Protein AF-Q5S2D7-F1 (afdb_monomer)

Mean predicted aligned error: 7.27 Å

Solvent-accessible surface area (backbone atoms only — not comparable to full-atom values): 8726 Å² total; per-residue (Å²): 135,88,81,67,95,77,70,74,84,65,62,47,71,67,59,50,53,54,48,43,44,61,55,26,50,47,46,49,40,51,55,55,26,56,73,30,66,87,41,60,71,66,19,48,56,46,66,68,38,57,66,69,74,69,52,60,74,92,76,48,54,74,70,54,45,53,55,47,50,55,52,30,72,76,29,58,71,54,33,53,53,52,52,54,50,60,57,57,58,48,54,80,72,38,69,47,54,67,59,32,50,52,53,48,53,52,49,46,51,49,32,60,69,62,78,41,64,49,43,28,54,49,44,61,61,47,58,79,46,42,66,58,51,49,48,49,38,74,50,82,76,74,81,82,76,85,80,87,132

Foldseek 3Di:
DDDDPPPDPQDDLVNLLVVLLVQALVVLLVVVLVVCVVVVVVSVLSVPCSVLLSDDLVPDDPVSNVSSVVVCVVRVSNVLSSVLSVLVSCLQVDLDLVVSVVSLVVSLVCQCVVPRPSSNVSSVVCVVNVVSSSVCSVDPPPPPPDDDD

Radius of gyration: 17.77 Å; Cα contacts (8 Å, |Δi|>4): 111; chains: 1; bounding box: 40×42×49 Å

InterPro domains:
  IPR002560 Transposase IS204/IS1001/IS1096/IS1165, DDE domain [PF01610] (2-143)
  IPR047951 Transposase ISL3 [PTHR33498] (2-144)

Organism: NCBI:txid35814

Structure (mmCIF, N/CA/C/O backbone):
data_AF-Q5S2D7-F1
#
_entry.id   AF-Q5S2D7-F1
#
loop_
_atom_site.group_PDB
_atom_site.id
_atom_site.type_symbol
_atom_site.label_atom_id
_atom_site.label_alt_id
_atom_site.label_comp_id
_atom_site.label_asym_id
_atom_site.label_entity_id
_atom_site.label_seq_id
_atom_site.pdbx_PDB_ins_code
_atom_site.Cartn_x
_atom_site.Cartn_y
_atom_site.Cartn_z
_atom_site.occupancy
_atom_site.B_iso_or_equiv
_atom_site.auth_seq_id
_atom_site.auth_comp_id
_atom_site.auth_asym_id
_atom_site.auth_atom_id
_atom_site.pdbx_PDB_model_num
ATOM 1 N N . GLN A 1 1 ? -7.511 26.000 -27.754 1.00 42.12 1 GLN A N 1
ATOM 2 C CA . GLN A 1 1 ? -7.494 24.720 -27.014 1.00 42.12 1 GLN A CA 1
ATOM 3 C C . GLN A 1 1 ? -6.874 23.676 -27.925 1.00 42.12 1 GLN A C 1
ATOM 5 O O . GLN A 1 1 ? -7.491 23.318 -28.916 1.00 42.12 1 GLN A O 1
ATOM 10 N N . ALA A 1 2 ? -5.631 23.273 -27.665 1.00 41.31 2 ALA A N 1
ATOM 11 C CA . ALA A 1 2 ? -4.985 22.200 -28.414 1.00 41.31 2 ALA A CA 1
ATOM 12 C C . ALA A 1 2 ? -5.248 20.884 -27.670 1.00 41.31 2 ALA A C 1
ATOM 14 O O . ALA A 1 2 ? -4.621 20.612 -26.650 1.00 41.31 2 ALA A O 1
ATOM 15 N N . ASN A 1 3 ? -6.230 20.113 -28.139 1.00 47.41 3 ASN A N 1
ATOM 16 C CA . ASN A 1 3 ? -6.424 18.730 -27.711 1.00 47.41 3 ASN A CA 1
ATOM 17 C C . ASN A 1 3 ? -5.429 17.864 -28.487 1.00 47.41 3 ASN A C 1
ATOM 19 O O . ASN A 1 3 ? -5.472 17.839 -29.713 1.00 47.41 3 ASN A O 1
ATOM 23 N N . CYS A 1 4 ? -4.536 17.170 -27.781 1.00 40.94 4 CYS A N 1
ATOM 24 C CA . CYS A 1 4 ? -3.609 16.202 -28.365 1.00 40.94 4 CYS A CA 1
ATOM 25 C C . CYS A 1 4 ? -4.265 14.807 -28.349 1.00 40.94 4 CYS A C 1
ATOM 27 O O . CYS A 1 4 ? -4.280 14.177 -27.291 1.00 40.94 4 CYS A O 1
ATOM 29 N N . PRO A 1 5 ? -4.794 14.294 -29.478 1.00 50.38 5 PRO A N 1
ATOM 30 C CA . PRO A 1 5 ? -5.566 13.043 -29.520 1.00 50.38 5 PRO A CA 1
ATOM 31 C C . PRO A 1 5 ? -4.734 11.775 -29.246 1.00 50.3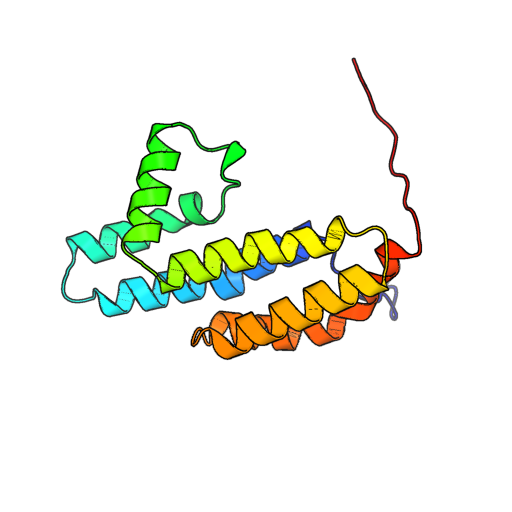8 5 PRO A C 1
ATOM 33 O O . PRO A 1 5 ? -5.306 10.707 -29.070 1.00 50.38 5 PRO A O 1
ATOM 36 N N . ASN A 1 6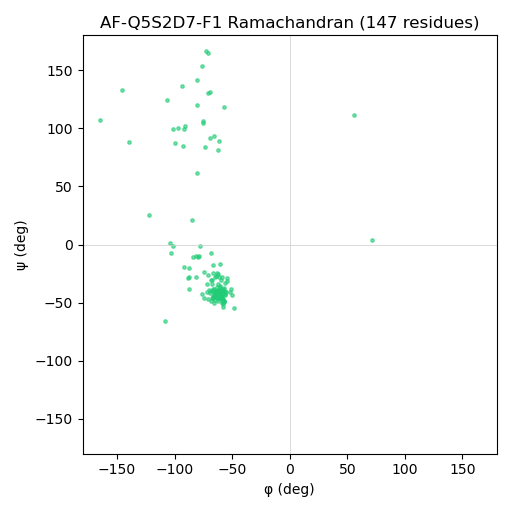 ? -3.405 11.905 -29.156 1.00 47.97 6 ASN A N 1
ATOM 37 C CA . ASN A 1 6 ? -2.450 10.819 -28.908 1.00 47.97 6 ASN A CA 1
ATOM 38 C C . ASN A 1 6 ? -1.588 11.061 -27.657 1.00 47.97 6 ASN A C 1
ATOM 40 O O . ASN A 1 6 ? -0.453 10.593 -27.594 1.00 47.97 6 ASN A O 1
ATOM 44 N N . ALA A 1 7 ? -2.070 11.839 -26.682 1.00 40.59 7 ALA A N 1
ATOM 45 C CA . ALA A 1 7 ? -1.357 11.994 -25.418 1.00 40.59 7 ALA A CA 1
ATOM 46 C C . ALA A 1 7 ? -1.336 10.645 -24.675 1.00 40.59 7 ALA A C 1
ATOM 48 O O . ALA A 1 7 ? -2.272 10.294 -23.958 1.00 40.59 7 ALA A O 1
ATOM 49 N N . GLU A 1 8 ? -0.274 9.868 -24.884 1.00 49.41 8 GLU A N 1
ATOM 50 C CA . GLU A 1 8 ? 0.012 8.658 -24.124 1.00 49.41 8 GLU A CA 1
ATOM 51 C C . GLU A 1 8 ? 0.086 9.056 -22.641 1.00 49.41 8 GLU A C 1
ATOM 53 O O . GLU A 1 8 ? 0.876 9.924 -22.262 1.00 49.41 8 GLU A O 1
ATOM 58 N N . ILE A 1 9 ? -0.792 8.500 -21.797 1.00 55.78 9 ILE A N 1
ATOM 59 C CA . ILE A 1 9 ? -0.818 8.827 -20.366 1.00 55.78 9 ILE A CA 1
ATOM 60 C C . ILE A 1 9 ? 0.447 8.242 -19.730 1.00 55.78 9 ILE A C 1
ATOM 62 O O . ILE A 1 9 ? 0.472 7.091 -19.291 1.00 55.78 9 ILE A O 1
ATOM 66 N N . VAL A 1 10 ? 1.512 9.039 -19.679 1.00 58.94 10 VAL A N 1
ATOM 67 C CA . VAL A 1 10 ? 2.722 8.704 -18.931 1.00 58.94 10 VAL A CA 1
ATOM 68 C C . VAL A 1 10 ? 2.423 8.917 -17.452 1.00 58.94 10 VAL A C 1
ATOM 70 O O . VAL A 1 10 ? 2.329 10.043 -16.967 1.00 58.94 10 VAL A O 1
ATOM 73 N N . TYR A 1 11 ? 2.257 7.821 -16.719 1.00 69.06 11 TYR A N 1
ATOM 74 C CA . TYR A 1 11 ? 2.099 7.871 -15.273 1.00 69.06 11 TYR A CA 1
ATOM 75 C C . TYR A 1 11 ? 3.450 8.147 -14.602 1.00 69.06 11 TYR A C 1
ATOM 77 O O . TYR A 1 11 ? 4.299 7.262 -14.487 1.00 69.06 11 TYR A O 1
ATOM 85 N N . ASP A 1 12 ? 3.651 9.373 -14.122 1.00 80.50 12 ASP A N 1
ATOM 86 C CA . ASP A 1 12 ? 4.763 9.663 -13.220 1.00 80.50 12 ASP A CA 1
ATOM 87 C C . ASP A 1 12 ? 4.537 9.074 -11.811 1.00 80.50 12 ASP A C 1
A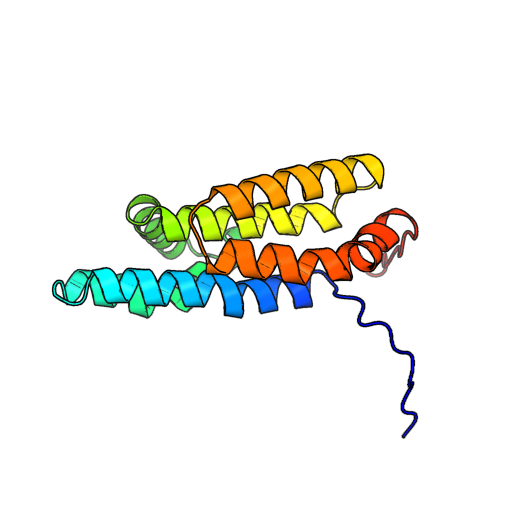TOM 89 O O . ASP A 1 12 ? 3.433 8.659 -11.437 1.00 80.50 12 ASP A O 1
ATOM 93 N N . LEU A 1 13 ? 5.613 9.047 -11.017 1.00 87.25 13 LEU A N 1
ATOM 94 C CA . LEU A 1 13 ? 5.637 8.517 -9.652 1.00 87.25 13 LEU A CA 1
ATOM 95 C C . LEU A 1 13 ? 4.510 9.079 -8.776 1.00 87.25 13 LEU A C 1
ATOM 97 O O . LEU A 1 13 ? 3.877 8.327 -8.033 1.00 87.25 13 LEU A O 1
ATOM 101 N N . PHE A 1 14 ? 4.254 10.387 -8.843 1.00 86.81 14 PHE A N 1
ATOM 102 C CA . PHE A 1 14 ? 3.248 11.026 -8.000 1.00 86.81 14 PHE A CA 1
ATOM 103 C C . PHE A 1 14 ? 1.851 10.545 -8.374 1.00 86.81 14 PHE A C 1
ATOM 105 O O . PHE A 1 14 ? 1.075 10.181 -7.486 1.00 86.81 14 PHE A O 1
ATOM 112 N N . HIS A 1 15 ? 1.550 10.464 -9.672 1.00 89.38 15 HIS A N 1
ATOM 113 C CA . HIS A 1 15 ? 0.271 9.948 -10.146 1.00 89.38 15 HIS A CA 1
ATOM 114 C C . HIS A 1 15 ? 0.053 8.488 -9.734 1.00 89.38 15 HIS A C 1
ATOM 116 O O . HIS A 1 15 ? -1.028 8.161 -9.231 1.00 89.38 15 HIS A O 1
ATOM 122 N N . VAL A 1 16 ? 1.062 7.618 -9.875 1.00 92.31 16 VAL A N 1
ATOM 123 C CA . VAL A 1 16 ? 0.940 6.206 -9.464 1.00 92.31 16 VAL A CA 1
ATOM 124 C C . VAL A 1 16 ? 0.750 6.081 -7.957 1.00 92.31 16 VAL A C 1
ATOM 126 O O . VAL A 1 16 ? -0.171 5.391 -7.523 1.00 92.31 16 VAL A O 1
ATOM 129 N N . VAL A 1 17 ? 1.554 6.772 -7.146 1.00 93.38 17 VAL A N 1
ATOM 130 C CA . VAL A 1 17 ? 1.466 6.699 -5.677 1.00 93.38 17 VAL A CA 1
ATOM 131 C C . VAL A 1 17 ? 0.137 7.258 -5.166 1.00 93.38 17 VAL A C 1
ATOM 133 O O . VAL A 1 17 ? -0.482 6.661 -4.282 1.00 93.38 17 VAL A O 1
ATOM 136 N N . ALA A 1 18 ? -0.348 8.365 -5.735 1.00 94.25 18 ALA A N 1
ATOM 137 C CA . ALA A 1 18 ? -1.646 8.929 -5.376 1.00 94.25 18 ALA A CA 1
ATOM 138 C C . ALA A 1 18 ? -2.797 7.980 -5.747 1.00 94.25 18 ALA A C 1
ATOM 140 O O . ALA A 1 18 ? -3.720 7.783 -4.951 1.00 94.25 18 ALA A O 1
ATOM 141 N N . LYS A 1 19 ? -2.736 7.356 -6.932 1.00 95.31 19 LYS A N 1
ATOM 142 C CA . LYS A 1 19 ? -3.721 6.359 -7.373 1.00 95.31 19 LYS A CA 1
ATOM 143 C C . LYS A 1 19 ? -3.679 5.106 -6.495 1.00 95.31 19 LYS A C 1
ATOM 145 O O . LYS A 1 19 ? -4.734 4.650 -6.069 1.00 95.31 19 LYS A O 1
ATOM 150 N N . TYR A 1 20 ? -2.490 4.620 -6.136 1.00 97.50 20 TYR A N 1
ATOM 151 C CA . TYR A 1 20 ? -2.301 3.500 -5.209 1.00 97.50 20 TYR A CA 1
ATOM 152 C C . TYR A 1 20 ? -2.929 3.787 -3.841 1.00 97.50 20 TYR A C 1
ATOM 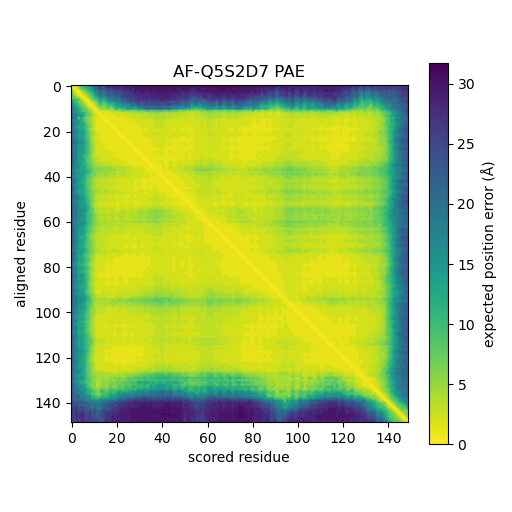154 O O . TYR A 1 20 ? -3.645 2.954 -3.289 1.00 97.50 20 TYR A O 1
ATOM 162 N N . GLY A 1 21 ? -2.709 4.989 -3.297 1.00 97.62 21 GLY A N 1
ATOM 163 C CA . GLY A 1 21 ? -3.324 5.408 -2.036 1.00 97.62 21 GLY A CA 1
ATOM 164 C C . GLY A 1 21 ? -4.854 5.315 -2.069 1.00 97.62 21 GLY A C 1
ATOM 165 O O . GLY A 1 21 ? -5.460 4.808 -1.127 1.00 97.62 21 GLY A O 1
ATOM 166 N N . ARG A 1 22 ? -5.470 5.744 -3.178 1.00 97.19 22 ARG A N 1
ATOM 167 C CA . ARG A 1 22 ? -6.929 5.722 -3.357 1.00 97.19 22 ARG A CA 1
ATOM 168 C C . ARG A 1 22 ? -7.504 4.341 -3.665 1.00 97.19 22 ARG A C 1
ATOM 170 O O . ARG A 1 22 ? -8.557 3.999 -3.145 1.00 97.19 22 ARG A O 1
ATOM 177 N N . GLU A 1 23 ? -6.863 3.565 -4.534 1.00 97.94 23 GLU A N 1
ATOM 178 C CA . GLU A 1 23 ? -7.416 2.286 -5.008 1.00 97.94 23 GLU A CA 1
ATOM 179 C C . GLU A 1 23 ? -7.036 1.100 -4.116 1.00 97.94 23 GLU A C 1
ATOM 181 O O . GLU A 1 23 ? -7.807 0.149 -4.020 1.00 97.94 23 GLU A O 1
ATOM 186 N N . VAL A 1 24 ? -5.881 1.155 -3.444 1.00 98.62 24 VAL A N 1
ATOM 187 C CA . VAL A 1 24 ? -5.361 0.040 -2.640 1.00 98.62 24 VAL A CA 1
ATOM 188 C C . VAL A 1 24 ? -5.460 0.343 -1.152 1.00 98.62 24 VAL A C 1
ATOM 190 O O . VAL A 1 24 ? -6.239 -0.308 -0.460 1.00 98.62 24 VAL A O 1
ATOM 193 N N . ILE A 1 25 ? -4.721 1.341 -0.650 1.00 98.44 25 ILE A N 1
ATOM 194 C CA . ILE A 1 25 ? -4.646 1.624 0.799 1.00 98.44 25 ILE A CA 1
ATOM 195 C C . ILE A 1 25 ? -6.038 1.882 1.375 1.00 98.44 25 ILE A C 1
ATOM 197 O O . ILE A 1 25 ? -6.420 1.287 2.382 1.00 98.44 25 ILE A O 1
ATOM 201 N N . ASP A 1 26 ? -6.818 2.738 0.720 1.00 98.19 26 ASP A N 1
ATOM 202 C CA . ASP A 1 26 ? -8.164 3.059 1.182 1.00 98.19 26 ASP A CA 1
ATOM 203 C C . ASP A 1 26 ? -9.108 1.867 1.151 1.00 98.19 26 ASP A C 1
ATOM 205 O O . ASP A 1 26 ? -9.901 1.703 2.080 1.00 98.19 26 ASP A O 1
ATOM 209 N N . ARG A 1 27 ? -9.017 1.037 0.108 1.00 98.38 27 ARG A N 1
ATOM 210 C CA . ARG A 1 27 ? -9.862 -0.145 -0.027 1.00 98.38 27 ARG A CA 1
ATOM 211 C C . ARG A 1 27 ? -9.553 -1.152 1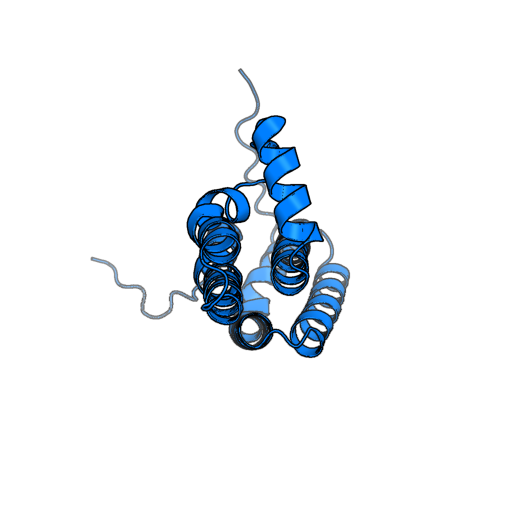.070 1.00 98.38 27 ARG A C 1
ATOM 213 O O . ARG A 1 27 ? -10.463 -1.522 1.804 1.00 98.38 27 ARG A O 1
ATOM 220 N N . VAL A 1 28 ? -8.276 -1.483 1.257 1.00 98.56 28 VAL A N 1
ATOM 221 C CA . VAL A 1 28 ? -7.826 -2.374 2.333 1.00 98.56 28 VAL A CA 1
ATOM 222 C C . VAL A 1 28 ? -8.266 -1.829 3.687 1.00 98.56 28 VAL A C 1
ATOM 224 O O . VAL A 1 28 ? -8.905 -2.541 4.451 1.00 98.56 28 VAL A O 1
ATOM 227 N N . ARG A 1 29 ? -8.034 -0.545 3.972 1.00 98.56 29 ARG A N 1
ATOM 228 C CA . ARG A 1 29 ? -8.456 0.082 5.233 1.00 98.56 29 ARG A CA 1
ATOM 229 C C . ARG A 1 29 ? -9.961 -0.052 5.485 1.00 98.56 29 ARG A C 1
ATOM 231 O O . ARG A 1 29 ? -10.368 -0.335 6.609 1.00 98.56 29 ARG A O 1
ATOM 238 N N . VAL A 1 30 ? -10.793 0.171 4.466 1.00 98.19 30 VAL A N 1
ATOM 239 C CA . VAL A 1 30 ? -12.253 0.020 4.577 1.00 98.19 30 VAL A CA 1
ATOM 240 C C . VAL A 1 30 ? -12.633 -1.433 4.845 1.00 98.19 30 VAL A C 1
ATOM 242 O O . VAL A 1 30 ? -13.434 -1.684 5.746 1.00 98.19 30 VAL A O 1
ATOM 245 N N . ASP A 1 31 ? -12.041 -2.376 4.117 1.00 98.12 31 ASP A N 1
ATOM 246 C CA . ASP A 1 31 ? -12.320 -3.804 4.273 1.00 98.12 31 ASP A CA 1
ATOM 247 C C . ASP A 1 31 ? -11.937 -4.281 5.684 1.00 98.12 31 ASP A C 1
ATOM 249 O O . ASP A 1 31 ? -12.753 -4.890 6.376 1.00 98.12 31 ASP A O 1
ATOM 253 N N . GLN A 1 32 ? -10.760 -3.885 6.174 1.00 98.19 32 GLN A N 1
ATOM 254 C CA . GLN A 1 32 ? -10.291 -4.177 7.533 1.00 98.19 32 GLN A CA 1
ATOM 255 C C . GLN A 1 32 ? -11.185 -3.545 8.612 1.00 98.19 32 GLN A C 1
ATOM 257 O O . GLN A 1 32 ? -11.580 -4.203 9.573 1.00 98.19 32 GLN A O 1
ATOM 262 N N . ALA A 1 33 ? -11.607 -2.290 8.434 1.00 97.75 33 ALA A N 1
ATOM 263 C CA . ALA A 1 33 ? -12.552 -1.653 9.350 1.00 97.75 33 ALA A CA 1
ATOM 264 C C . ALA A 1 33 ? -13.935 -2.335 9.358 1.00 97.75 33 ALA A C 1
ATOM 266 O O . ALA A 1 33 ? -14.671 -2.236 10.341 1.00 97.75 33 ALA A O 1
ATOM 267 N N . ASN A 1 34 ? -14.337 -2.988 8.268 1.00 97.62 34 ASN A N 1
ATOM 268 C CA . ASN A 1 34 ? -15.610 -3.704 8.190 1.00 97.62 34 ASN A CA 1
ATOM 269 C C . ASN A 1 34 ? -15.545 -5.100 8.823 1.00 97.62 34 ASN A C 1
ATOM 271 O O . ASN A 1 34 ? -16.558 -5.565 9.353 1.00 97.62 34 ASN A O 1
ATOM 275 N N . GLN A 1 35 ? -14.371 -5.735 8.842 1.00 96.81 35 GLN A N 1
ATOM 276 C CA . GLN A 1 35 ? -14.147 -6.966 9.609 1.00 96.81 35 GLN A CA 1
ATOM 277 C C . GLN A 1 35 ? -14.376 -6.728 11.109 1.00 96.81 35 GLN A C 1
ATOM 279 O O . GLN A 1 35 ? -15.021 -7.533 11.773 1.00 96.81 35 GLN A O 1
ATOM 284 N N . LEU A 1 36 ? -13.995 -5.549 11.607 1.00 96.81 36 LEU A N 1
ATOM 285 C CA . LEU A 1 36 ? -14.186 -5.123 12.997 1.00 96.81 36 LEU A CA 1
ATOM 286 C C . LEU A 1 36 ? -15.565 -4.503 13.285 1.00 96.81 36 LEU A C 1
ATOM 288 O O . LEU A 1 36 ? -15.721 -3.754 14.242 1.00 96.81 36 LEU A O 1
ATOM 292 N N . ARG A 1 37 ? -16.602 -4.759 12.476 1.00 95.06 37 ARG A N 1
ATOM 293 C CA . ARG A 1 37 ? -17.916 -4.090 12.633 1.00 95.06 37 ARG A CA 1
ATOM 294 C C . ARG A 1 37 ? -18.536 -4.208 14.033 1.00 95.06 37 ARG A C 1
ATOM 296 O O . ARG A 1 37 ? -19.263 -3.295 14.424 1.00 95.06 37 ARG A O 1
ATOM 303 N N . HIS A 1 38 ? -18.225 -5.286 14.750 1.00 96.88 38 HIS A N 1
ATOM 304 C CA . HIS A 1 38 ? -18.725 -5.575 16.096 1.00 96.88 38 HIS A CA 1
ATOM 305 C C . HIS A 1 38 ? -17.812 -5.046 17.212 1.00 96.88 38 HIS A C 1
ATOM 307 O O . HIS A 1 38 ? -18.287 -4.810 18.317 1.00 96.88 38 HIS A O 1
ATOM 313 N N . ASP A 1 39 ? -16.544 -4.761 16.908 1.00 96.94 39 ASP A N 1
ATOM 314 C CA . ASP A 1 39 ? -15.593 -4.103 17.809 1.00 96.94 39 ASP A CA 1
ATOM 315 C C . ASP A 1 39 ? -15.499 -2.613 17.446 1.00 96.94 39 ASP A C 1
ATOM 317 O O . ASP A 1 39 ? -14.695 -2.174 16.615 1.00 96.94 39 ASP A O 1
ATOM 321 N N . LYS A 1 40 ? -16.393 -1.810 18.035 1.00 95.88 40 LYS A N 1
ATOM 322 C CA . LYS A 1 40 ? -16.495 -0.377 17.717 1.00 95.88 40 LYS A CA 1
ATOM 323 C C . LYS A 1 40 ? -15.198 0.395 18.025 1.00 95.88 40 LYS A C 1
ATOM 325 O O . LYS A 1 40 ? -14.821 1.207 17.170 1.00 95.88 40 LYS A O 1
ATOM 330 N N . PRO A 1 41 ? -14.519 0.195 19.175 1.00 95.69 41 PRO A N 1
ATOM 331 C CA . PRO A 1 41 ? -13.228 0.827 19.445 1.00 95.69 41 PRO A CA 1
ATOM 332 C C . PRO A 1 41 ? -12.162 0.497 18.396 1.00 95.69 41 PRO A C 1
ATOM 334 O O . PRO A 1 41 ? -11.627 1.421 17.778 1.00 95.69 41 PRO A O 1
ATOM 337 N N . ALA A 1 42 ? -11.906 -0.784 18.117 1.00 94.31 42 ALA A N 1
ATOM 338 C CA . ALA A 1 42 ? -10.859 -1.176 17.173 1.00 94.31 42 ALA A CA 1
ATOM 339 C C . ALA A 1 42 ? -11.187 -0.714 15.743 1.00 94.31 42 ALA A C 1
ATOM 341 O O . ALA A 1 42 ? -10.338 -0.175 15.024 1.00 94.31 42 ALA A O 1
ATOM 342 N N . ARG A 1 43 ? -12.462 -0.790 15.343 1.00 96.62 43 ARG A N 1
ATOM 343 C CA . ARG A 1 43 ? -12.934 -0.240 14.065 1.00 96.62 43 ARG A CA 1
ATOM 344 C C . ARG A 1 43 ? -12.673 1.255 13.929 1.00 96.62 43 ARG A C 1
ATOM 346 O O . ARG A 1 43 ? -12.352 1.720 12.831 1.00 96.62 43 ARG A O 1
ATOM 353 N N . ARG A 1 44 ? -12.849 2.028 15.005 1.00 95.75 44 ARG A N 1
ATOM 354 C CA . ARG A 1 44 ? -12.625 3.480 14.988 1.00 95.75 44 ARG A CA 1
ATOM 355 C C . ARG A 1 44 ? -11.162 3.806 14.695 1.00 95.75 44 ARG A C 1
ATOM 357 O O . ARG A 1 44 ? -10.929 4.707 13.893 1.00 95.75 44 ARG A O 1
ATOM 364 N N . VAL A 1 45 ? -10.222 3.044 15.260 1.00 94.94 45 VAL A N 1
ATOM 365 C CA . VAL A 1 45 ? -8.775 3.195 15.015 1.00 94.94 45 VAL A CA 1
ATOM 366 C C . VAL A 1 45 ? -8.443 3.021 13.529 1.00 94.94 45 VAL A C 1
ATOM 368 O O . VAL A 1 45 ? -7.811 3.889 12.928 1.00 94.94 45 VAL A O 1
ATOM 371 N N . ILE A 1 46 ? -8.945 1.962 12.883 1.00 96.31 46 ILE A N 1
ATOM 372 C CA . ILE A 1 46 ? -8.714 1.747 11.441 1.00 96.31 46 ILE A CA 1
ATOM 373 C C . ILE A 1 46 ? -9.428 2.813 10.592 1.00 96.31 46 ILE A C 1
ATOM 375 O O . ILE A 1 46 ? -8.943 3.246 9.542 1.00 96.31 46 ILE A O 1
ATOM 379 N N . LYS A 1 47 ? -10.602 3.288 11.021 1.00 94.56 47 LYS A N 1
ATOM 380 C CA . LYS A 1 47 ? -11.324 4.325 10.276 1.00 94.56 47 LYS A CA 1
ATOM 381 C C . LYS A 1 47 ? -10.597 5.670 10.267 1.00 94.56 47 LYS A C 1
ATOM 383 O O . LYS A 1 47 ? -10.619 6.334 9.229 1.00 94.56 47 LYS A O 1
ATOM 388 N N . SER A 1 48 ? -9.961 6.061 11.367 1.00 94.62 48 SER A N 1
ATOM 389 C CA . SER A 1 48 ? -9.262 7.346 11.488 1.00 94.62 48 SER A CA 1
ATOM 390 C C . SER A 1 48 ? -7.833 7.335 10.932 1.00 94.62 48 SER A C 1
ATOM 392 O O . SER A 1 48 ? -7.252 8.401 10.741 1.00 94.62 48 SER A O 1
ATOM 394 N N . SER A 1 49 ? -7.269 6.170 10.603 1.00 95.88 49 SER A N 1
ATOM 395 C CA . SER A 1 49 ? -5.856 6.036 10.220 1.00 95.88 49 SER A CA 1
ATOM 396 C C . SER A 1 49 ? -5.494 6.458 8.792 1.00 95.88 49 SER A C 1
ATOM 398 O O . SER A 1 49 ? -4.321 6.414 8.424 1.00 95.88 49 SER A O 1
ATOM 400 N N . ARG A 1 50 ? -6.461 6.892 7.969 1.00 95.94 50 ARG A N 1
ATOM 401 C CA . ARG A 1 50 ? -6.241 7.214 6.544 1.00 95.94 50 ARG A CA 1
ATOM 402 C C . ARG A 1 50 ? -5.022 8.116 6.327 1.00 95.94 50 ARG A C 1
ATOM 404 O O . ARG A 1 50 ? -4.141 7.782 5.545 1.00 95.94 50 ARG A O 1
ATOM 411 N N . TRP A 1 51 ? -4.977 9.261 7.001 1.00 94.19 51 TRP A N 1
ATOM 412 C CA . TRP A 1 51 ? -3.900 10.235 6.811 1.00 94.19 51 TRP A CA 1
ATOM 413 C C . TRP A 1 51 ? -2.538 9.685 7.217 1.00 94.19 51 TRP A C 1
ATOM 415 O O . TRP A 1 51 ? -1.549 9.939 6.534 1.00 94.19 51 TRP A O 1
ATOM 425 N N . LEU A 1 52 ? -2.503 8.882 8.280 1.00 95.50 52 LEU A N 1
ATOM 426 C CA . LEU A 1 52 ? -1.286 8.249 8.766 1.00 95.50 52 LEU A CA 1
ATOM 427 C C . LEU A 1 52 ? -0.720 7.267 7.733 1.00 95.50 52 LEU A C 1
ATOM 429 O O . LEU A 1 52 ? 0.468 7.303 7.431 1.00 95.50 52 LEU A O 1
ATOM 433 N N . LEU A 1 53 ? -1.595 6.471 7.114 1.00 95.94 53 LEU A N 1
ATOM 434 C CA . LEU A 1 53 ? -1.231 5.519 6.064 1.00 95.94 53 LEU A CA 1
ATOM 435 C C . LEU A 1 53 ? -0.758 6.204 4.773 1.00 95.94 53 LEU A C 1
ATOM 437 O O . LEU A 1 53 ? 0.051 5.637 4.040 1.00 95.94 53 LEU A O 1
ATOM 441 N N . LEU A 1 54 ? -1.256 7.403 4.455 1.00 93.75 54 LEU A N 1
ATOM 442 C CA . LEU A 1 54 ? -0.942 8.109 3.204 1.00 93.75 54 LEU A CA 1
ATOM 443 C C . LEU A 1 54 ? 0.322 8.978 3.269 1.00 93.75 54 LEU A C 1
ATOM 445 O O . LEU A 1 54 ? 0.881 9.298 2.219 1.00 93.75 54 LEU A O 1
ATOM 449 N N . ARG A 1 55 ? 0.789 9.360 4.462 1.00 90.06 55 ARG A N 1
ATOM 450 C CA . ARG A 1 55 ? 2.003 10.176 4.607 1.00 90.06 55 ARG A CA 1
ATOM 451 C C . ARG A 1 55 ? 3.271 9.350 4.386 1.00 90.06 55 ARG A C 1
ATOM 453 O O . ARG A 1 55 ? 3.316 8.145 4.612 1.00 90.06 55 ARG A O 1
ATOM 460 N N . ASN A 1 56 ? 4.332 10.033 3.957 1.00 88.00 56 ASN A N 1
ATOM 461 C CA . ASN A 1 56 ? 5.674 9.458 3.953 1.00 88.00 56 ASN A CA 1
ATOM 462 C C . ASN A 1 56 ? 6.169 9.333 5.397 1.00 88.00 56 ASN A C 1
ATOM 464 O 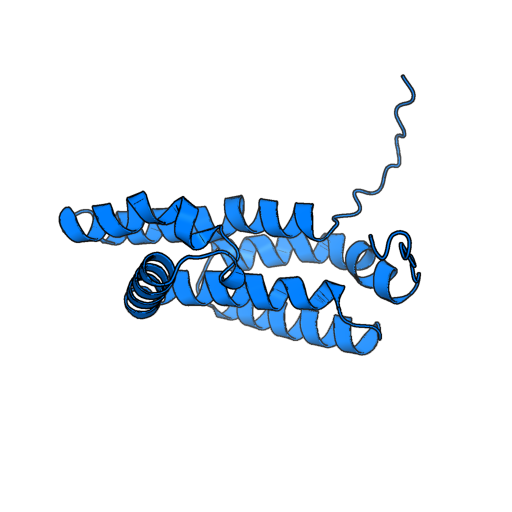O . ASN A 1 56 ? 6.149 10.330 6.118 1.00 88.00 56 ASN A O 1
ATOM 468 N N . ARG A 1 57 ? 6.672 8.152 5.783 1.00 90.00 57 ARG A N 1
ATOM 469 C CA . ARG A 1 57 ? 7.139 7.863 7.153 1.00 90.00 57 ARG A CA 1
ATOM 470 C C . ARG A 1 57 ? 8.132 8.901 7.682 1.00 90.00 57 ARG A C 1
ATOM 472 O O . ARG A 1 57 ? 7.984 9.359 8.803 1.00 90.00 57 ARG A O 1
ATOM 479 N N . LYS A 1 58 ? 9.060 9.361 6.835 1.00 91.25 58 LYS A N 1
ATOM 480 C CA . LYS A 1 58 ? 10.052 10.406 7.162 1.00 91.25 58 LYS A CA 1
ATOM 481 C C . LYS A 1 58 ? 9.466 11.770 7.563 1.00 91.25 58 LYS A C 1
ATOM 483 O O . LYS A 1 58 ? 10.189 12.600 8.092 1.00 91.25 58 LYS A O 1
ATOM 488 N N . ASN A 1 59 ? 8.189 12.016 7.269 1.00 92.38 59 ASN A N 1
ATOM 489 C CA . ASN A 1 59 ? 7.502 13.266 7.596 1.00 92.38 59 ASN A CA 1
ATOM 490 C C . ASN A 1 59 ? 6.611 13.130 8.847 1.00 92.38 59 ASN A C 1
ATOM 492 O O . ASN A 1 59 ? 5.923 14.089 9.203 1.00 92.38 59 ASN A O 1
ATOM 496 N N . LEU A 1 60 ? 6.538 11.946 9.460 1.00 93.50 60 LEU A N 1
ATOM 497 C CA . LEU A 1 60 ? 5.769 11.720 10.681 1.00 93.50 60 LEU A CA 1
ATOM 498 C C . LEU A 1 60 ? 6.564 12.205 11.893 1.00 93.50 60 LEU A C 1
ATOM 500 O O . LEU A 1 60 ? 7.777 12.021 11.952 1.00 93.50 60 LEU A O 1
ATOM 504 N N . ASP A 1 61 ? 5.875 12.800 12.864 1.00 95.88 61 ASP A N 1
ATOM 505 C CA . ASP A 1 61 ? 6.475 13.025 14.179 1.00 95.88 61 ASP A CA 1
ATOM 506 C C . ASP A 1 61 ? 6.633 11.687 14.941 1.00 95.88 61 ASP A C 1
ATOM 508 O O . ASP A 1 61 ? 6.020 10.682 14.556 1.00 95.88 61 ASP A O 1
ATOM 512 N N . PRO A 1 62 ? 7.432 11.637 16.024 1.00 95.62 62 PRO A N 1
ATOM 513 C CA . PRO A 1 62 ? 7.676 10.395 16.757 1.00 95.62 62 PRO A CA 1
ATOM 514 C C . PRO A 1 62 ? 6.400 9.705 17.260 1.00 95.62 62 PRO A C 1
ATOM 516 O O . PRO A 1 62 ? 6.273 8.487 17.146 1.00 95.62 62 PRO A O 1
ATOM 519 N N . CYS A 1 63 ? 5.417 10.466 17.753 1.00 95.25 63 CYS A N 1
ATOM 520 C CA . CYS A 1 63 ? 4.155 9.912 18.248 1.00 95.25 63 CYS A CA 1
ATOM 521 C C . CYS A 1 63 ? 3.322 9.322 17.103 1.00 95.25 63 CYS A C 1
ATOM 523 O O . CYS A 1 63 ? 2.716 8.259 17.243 1.00 95.25 63 CYS A O 1
ATOM 525 N N . GLN A 1 64 ? 3.303 9.987 15.948 1.00 95.25 64 GLN A N 1
ATOM 526 C CA . GLN A 1 64 ? 2.673 9.455 14.743 1.00 95.25 64 GLN A CA 1
ATOM 527 C C . GLN A 1 64 ? 3.368 8.190 14.236 1.00 95.25 64 GLN A C 1
ATOM 529 O O . GLN A 1 64 ? 2.674 7.261 13.831 1.00 95.25 64 GLN A O 1
ATOM 534 N N . SER A 1 65 ? 4.703 8.125 14.266 1.00 94.94 65 SER A N 1
ATOM 535 C CA . SER A 1 65 ? 5.431 6.922 13.842 1.00 94.94 65 SER A CA 1
ATOM 536 C C . SER A 1 65 ? 5.068 5.719 14.706 1.00 94.94 65 SER A C 1
ATOM 538 O O . SER A 1 65 ? 4.733 4.677 14.156 1.00 94.94 65 SER A O 1
ATOM 540 N N . VAL A 1 66 ? 5.044 5.880 16.034 1.00 96.19 66 VAL A N 1
ATOM 541 C CA . VAL A 1 66 ? 4.633 4.808 16.958 1.00 96.19 66 VAL A CA 1
ATOM 542 C C . VAL A 1 66 ? 3.213 4.332 16.643 1.00 96.19 66 VAL A C 1
ATOM 544 O O . VAL A 1 66 ? 2.993 3.142 16.450 1.00 96.19 66 VAL A O 1
ATOM 547 N N . LYS A 1 67 ? 2.261 5.259 16.473 1.00 95.75 67 LYS A N 1
ATOM 548 C CA . LYS A 1 67 ? 0.873 4.917 16.109 1.00 95.75 67 LYS A CA 1
ATOM 549 C C . LYS A 1 67 ? 0.766 4.190 14.770 1.00 95.75 67 LYS A C 1
ATOM 551 O O . LYS A 1 67 ? -0.120 3.356 14.593 1.00 95.75 67 LYS A O 1
ATOM 556 N N . LEU A 1 68 ? 1.607 4.546 13.796 1.00 96.88 68 LEU A N 1
ATOM 557 C CA . LEU A 1 68 ? 1.630 3.864 12.505 1.00 96.88 68 LEU A CA 1
ATOM 558 C C . LEU A 1 68 ? 2.147 2.441 12.693 1.00 96.88 68 LEU A C 1
ATOM 560 O O . LEU A 1 68 ? 1.534 1.511 12.183 1.00 96.88 68 LEU A O 1
ATOM 564 N N . ASP A 1 69 ? 3.233 2.277 13.439 1.00 96.50 69 ASP A N 1
ATOM 565 C CA . ASP A 1 69 ? 3.852 0.977 13.669 1.00 96.50 69 ASP A CA 1
ATOM 566 C C . ASP A 1 69 ? 2.900 0.031 14.411 1.00 96.50 69 ASP A C 1
ATOM 568 O O . ASP A 1 69 ? 2.681 -1.085 13.945 1.00 96.50 69 ASP A O 1
ATOM 572 N N . GLU A 1 70 ? 2.233 0.500 15.468 1.00 96.50 70 GLU A N 1
ATOM 573 C CA . GLU A 1 70 ? 1.192 -0.256 16.180 1.00 96.50 70 GLU A CA 1
ATOM 574 C C . GLU A 1 70 ? 0.047 -0.6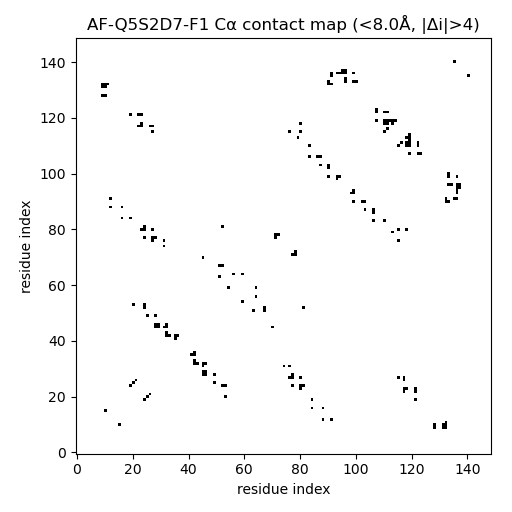76 15.248 1.00 96.50 70 GLU A C 1
ATOM 576 O O . GLU A 1 70 ? -0.360 -1.839 15.229 1.00 96.50 70 GLU A O 1
ATOM 581 N N . LEU A 1 71 ? -0.459 0.256 14.429 1.00 97.00 71 LEU A N 1
ATOM 582 C CA . LEU A 1 71 ? -1.527 -0.025 13.469 1.00 97.00 71 LEU A CA 1
ATOM 583 C C . LEU A 1 71 ? -1.117 -1.099 12.458 1.00 97.00 71 LEU A C 1
ATOM 585 O O . LEU A 1 71 ? -1.917 -1.981 12.148 1.00 97.00 71 LEU A O 1
ATOM 589 N N . LEU A 1 72 ? 0.088 -0.991 11.896 1.00 97.12 72 LEU A N 1
ATOM 590 C CA . LEU A 1 72 ? 0.565 -1.918 10.874 1.00 97.12 72 LEU A CA 1
ATOM 591 C C . LEU A 1 72 ? 0.879 -3.293 11.482 1.00 97.12 72 LEU A C 1
ATOM 593 O O . LEU A 1 72 ? 0.501 -4.305 10.901 1.00 97.12 72 LEU A O 1
ATOM 597 N N . GLN A 1 73 ? 1.487 -3.348 12.670 1.00 96.25 73 GLN A N 1
ATOM 598 C CA . GLN A 1 73 ? 1.738 -4.604 13.387 1.00 96.25 73 GLN A CA 1
ATOM 599 C C . GLN A 1 73 ? 0.439 -5.341 13.730 1.00 96.25 73 GLN A C 1
ATOM 601 O O . GLN A 1 73 ? 0.362 -6.559 13.581 1.00 96.25 73 GLN A O 1
ATOM 606 N N . ALA A 1 74 ? -0.602 -4.608 14.129 1.00 95.38 74 ALA A N 1
ATOM 607 C CA . ALA A 1 74 ? -1.911 -5.179 14.430 1.00 95.38 74 ALA A CA 1
ATOM 608 C C . ALA A 1 74 ? -2.750 -5.501 13.177 1.00 95.38 74 ALA A C 1
ATOM 610 O O . ALA A 1 74 ? -3.806 -6.126 13.290 1.00 95.38 74 ALA A O 1
ATOM 611 N N . ASN A 1 75 ? -2.334 -5.066 11.980 1.00 97.56 75 ASN A N 1
ATOM 612 C CA . ASN A 1 75 ? -3.105 -5.249 10.754 1.00 97.56 75 ASN A CA 1
ATOM 613 C C . ASN A 1 75 ? -2.227 -5.627 9.555 1.00 97.56 75 ASN A C 1
ATOM 615 O O . ASN A 1 75 ? -1.817 -4.782 8.755 1.00 97.56 75 ASN A O 1
ATOM 619 N N . GLN A 1 76 ? -2.007 -6.932 9.389 1.00 98.00 76 GLN A N 1
ATOM 620 C CA . GLN A 1 76 ? -1.158 -7.456 8.321 1.00 98.00 76 GLN A CA 1
ATOM 621 C C . GLN A 1 76 ? -1.613 -7.059 6.895 1.00 98.00 76 GLN A C 1
ATOM 623 O O . GLN A 1 76 ? -0.780 -6.644 6.087 1.00 98.00 76 GLN A O 1
ATOM 628 N N . PRO A 1 77 ? -2.906 -7.073 6.527 1.00 98.38 77 PRO A N 1
ATOM 629 C CA . PRO A 1 77 ? -3.303 -6.591 5.202 1.00 98.38 77 PRO A CA 1
ATOM 630 C C . PRO A 1 77 ? -2.897 -5.131 4.938 1.00 98.38 77 PRO A C 1
ATOM 632 O O . PRO A 1 7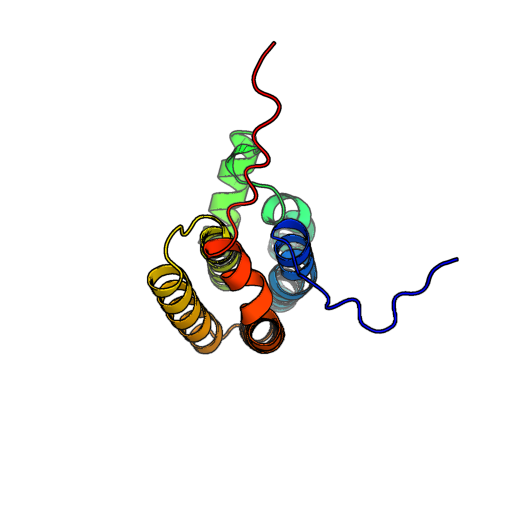7 ? -2.425 -4.808 3.845 1.00 98.38 77 PRO A O 1
ATOM 635 N N . LEU A 1 78 ? -3.021 -4.246 5.936 1.00 98.19 78 LEU A N 1
ATOM 636 C CA . LEU A 1 78 ? -2.551 -2.864 5.827 1.00 98.19 78 LEU A CA 1
ATOM 637 C C . LEU A 1 78 ? -1.027 -2.762 5.785 1.00 98.19 78 LEU A C 1
ATOM 639 O O . LEU A 1 78 ? -0.523 -1.996 4.967 1.00 98.19 78 LEU A O 1
ATOM 643 N N . LEU A 1 79 ? -0.299 -3.527 6.603 1.00 98.25 79 LEU A N 1
ATOM 644 C CA . LEU A 1 79 ? 1.166 -3.591 6.559 1.00 98.25 79 LEU A CA 1
ATOM 645 C C . LEU A 1 79 ? 1.661 -4.014 5.180 1.00 98.25 79 LEU A C 1
ATOM 647 O O . LEU A 1 79 ? 2.473 -3.313 4.580 1.00 98.25 79 LEU A O 1
ATOM 651 N N . THR A 1 80 ? 1.111 -5.095 4.636 1.00 98.62 80 THR A N 1
ATOM 652 C CA . THR A 1 80 ? 1.452 -5.578 3.295 1.00 98.62 80 THR A CA 1
ATOM 653 C C . THR A 1 80 ? 1.180 -4.504 2.247 1.00 98.62 80 THR A C 1
ATOM 655 O O . THR A 1 80 ? 2.072 -4.144 1.483 1.00 98.62 80 THR A O 1
ATOM 658 N N . ALA A 1 81 ? -0.021 -3.915 2.233 1.00 98.50 81 ALA A N 1
ATOM 659 C CA . ALA A 1 81 ? -0.352 -2.860 1.278 1.00 98.50 81 ALA A CA 1
ATOM 660 C C . ALA A 1 81 ? 0.541 -1.613 1.436 1.00 98.50 81 ALA A C 1
ATOM 662 O O . ALA A 1 81 ? 0.854 -0.952 0.442 1.00 98.50 81 ALA A O 1
ATOM 663 N N . TYR A 1 82 ? 0.954 -1.287 2.661 1.00 98.06 82 TYR A N 1
ATOM 664 C CA . TYR A 1 82 ? 1.843 -0.170 2.964 1.00 98.06 82 TYR A CA 1
ATOM 665 C C . TYR A 1 82 ? 3.263 -0.420 2.436 1.00 98.06 82 TYR A C 1
ATOM 667 O O . TYR A 1 82 ? 3.801 0.435 1.730 1.00 98.06 82 TYR A O 1
ATOM 675 N N . LEU A 1 83 ? 3.836 -1.596 2.704 1.00 97.25 83 LEU A N 1
ATOM 676 C CA . LEU A 1 83 ? 5.169 -1.983 2.230 1.00 97.25 83 LEU A CA 1
ATOM 677 C C . LEU A 1 83 ? 5.219 -2.090 0.705 1.00 97.25 83 LEU A C 1
ATOM 679 O O . LEU A 1 83 ? 6.103 -1.513 0.077 1.00 97.25 83 LEU A O 1
ATOM 683 N N . MET A 1 84 ? 4.208 -2.718 0.101 1.00 98.38 84 MET A N 1
ATOM 684 C CA . MET A 1 84 ? 4.099 -2.862 -1.354 1.00 98.38 84 MET A CA 1
ATOM 685 C C . MET A 1 84 ? 4.055 -1.509 -2.069 1.00 98.38 84 MET A C 1
ATOM 687 O O . MET A 1 84 ? 4.559 -1.376 -3.182 1.00 98.38 84 MET A O 1
ATOM 691 N N . ARG A 1 85 ? 3.509 -0.464 -1.435 1.00 97.50 85 ARG A N 1
ATOM 692 C CA . ARG A 1 85 ? 3.583 0.899 -1.974 1.00 97.50 85 ARG A CA 1
ATOM 693 C C . ARG A 1 85 ? 5.014 1.425 -1.994 1.00 97.50 85 ARG A C 1
ATOM 695 O O . ARG A 1 85 ? 5.399 2.086 -2.954 1.00 97.50 85 ARG A O 1
ATOM 702 N N . ASP A 1 86 ? 5.758 1.227 -0.912 1.00 94.75 86 ASP A N 1
ATOM 703 C CA . ASP A 1 86 ? 7.113 1.761 -0.772 1.00 94.75 86 ASP A CA 1
ATOM 704 C C . ASP A 1 86 ? 8.107 1.017 -1.672 1.00 94.75 86 ASP A C 1
ATOM 706 O O . ASP A 1 86 ? 8.989 1.655 -2.250 1.00 94.75 86 ASP A O 1
ATOM 710 N N . GLU A 1 87 ? 7.898 -0.282 -1.881 1.00 95.50 87 GLU A N 1
ATOM 711 C CA . GLU A 1 87 ? 8.607 -1.078 -2.883 1.00 95.50 87 GLU A CA 1
ATOM 712 C C . GLU A 1 87 ? 8.276 -0.619 -4.310 1.00 95.50 87 GLU A C 1
ATOM 714 O O . GLU A 1 87 ? 9.180 -0.391 -5.110 1.00 95.50 87 GLU A O 1
ATOM 719 N N . LEU A 1 88 ? 7.001 -0.349 -4.615 1.00 94.88 88 LEU A N 1
ATOM 720 C CA . LEU A 1 88 ? 6.598 0.150 -5.934 1.00 94.88 88 LEU A CA 1
ATOM 721 C C . LEU A 1 88 ? 7.303 1.466 -6.300 1.00 94.88 88 LEU A C 1
ATOM 723 O O . LEU A 1 88 ? 7.702 1.660 -7.447 1.00 94.88 88 LEU A O 1
ATOM 727 N N . LYS A 1 89 ? 7.500 2.370 -5.330 1.00 92.25 89 LYS A N 1
ATOM 728 C CA . LYS A 1 89 ? 8.241 3.629 -5.544 1.00 92.25 89 LYS A CA 1
ATOM 729 C C . LYS A 1 89 ? 9.676 3.382 -6.019 1.00 92.25 89 LYS A C 1
ATOM 731 O O . LYS A 1 89 ? 10.212 4.229 -6.733 1.00 92.25 89 LYS A O 1
ATOM 736 N N . GLN A 1 90 ? 10.282 2.245 -5.659 1.00 91.38 90 GLN A N 1
ATOM 737 C CA . GLN A 1 90 ? 11.662 1.919 -6.031 1.00 91.38 90 GLN A CA 1
ATOM 738 C C . GLN A 1 90 ? 11.857 1.799 -7.542 1.00 91.38 90 GLN A C 1
ATOM 740 O O . GLN A 1 90 ? 12.943 2.101 -8.035 1.00 91.38 90 GLN A O 1
ATOM 745 N N . LEU A 1 91 ? 10.797 1.483 -8.295 1.00 90.25 91 LEU A N 1
ATOM 746 C CA . LEU A 1 91 ? 10.845 1.392 -9.758 1.00 90.25 91 LEU A CA 1
ATOM 747 C C . LEU A 1 91 ? 11.384 2.664 -10.429 1.00 90.25 91 LEU A C 1
ATOM 749 O O . LEU A 1 91 ? 12.057 2.573 -11.451 1.00 90.25 91 LEU A O 1
ATOM 753 N N . TRP A 1 92 ? 11.148 3.840 -9.838 1.00 87.81 92 TRP A N 1
ATOM 754 C CA . TRP A 1 92 ? 11.613 5.122 -10.378 1.00 87.81 92 TRP A CA 1
ATOM 755 C C . TRP A 1 92 ? 13.075 5.451 -10.060 1.00 87.81 92 TRP A C 1
ATOM 757 O O . TRP A 1 92 ? 13.600 6.417 -10.614 1.00 87.81 92 TRP A O 1
ATOM 767 N N . PHE A 1 93 ? 13.732 4.683 -9.189 1.00 87.50 93 PHE A N 1
ATOM 768 C CA . PHE A 1 93 ? 15.125 4.912 -8.798 1.00 87.50 93 PHE A CA 1
ATOM 769 C C . PHE A 1 93 ? 16.107 3.944 -9.473 1.00 87.50 93 PHE A C 1
ATOM 771 O O . PHE A 1 93 ? 17.318 4.150 -9.387 1.00 87.50 93 PHE A O 1
ATOM 778 N N . TYR A 1 94 ? 15.621 2.928 -10.196 1.00 88.12 94 TYR A N 1
ATOM 779 C CA . TYR A 1 94 ? 16.489 2.047 -10.976 1.00 88.12 94 TYR A CA 1
ATOM 780 C C . TYR A 1 94 ? 17.098 2.767 -12.181 1.00 88.12 94 TYR A C 1
ATOM 782 O O . TYR A 1 94 ? 16.407 3.381 -12.994 1.00 88.12 94 TYR A O 1
ATOM 790 N N . GLN A 1 95 ? 18.412 2.614 -12.330 1.00 81.88 95 GLN A N 1
ATOM 791 C CA . GLN A 1 95 ? 19.175 3.159 -13.456 1.00 81.88 95 GLN A CA 1
ATOM 792 C C . GLN A 1 95 ? 19.205 2.215 -14.664 1.00 81.88 95 GLN A C 1
ATOM 794 O O . GLN A 1 95 ? 19.315 2.665 -15.801 1.00 81.88 95 GLN A O 1
ATOM 799 N N . HIS A 1 96 ? 19.090 0.905 -14.433 1.00 85.50 96 HIS A N 1
ATOM 800 C CA . HIS A 1 96 ? 19.161 -0.105 -15.485 1.00 85.50 96 HIS A CA 1
ATOM 801 C C . HIS A 1 96 ? 17.771 -0.687 -15.779 1.00 85.50 96 HIS A C 1
ATOM 803 O O . HIS A 1 96 ? 17.147 -1.235 -14.865 1.00 85.50 96 HIS A O 1
ATOM 809 N N . PRO A 1 97 ? 17.299 -0.650 -17.043 1.00 84.75 97 PRO A N 1
ATOM 810 C CA . PRO A 1 97 ? 15.988 -1.186 -17.417 1.00 84.75 97 PRO A CA 1
ATOM 811 C C . PRO A 1 97 ? 15.793 -2.664 -17.057 1.00 84.75 97 PRO A C 1
ATOM 813 O O . PRO A 1 97 ? 14.686 -3.061 -16.708 1.00 84.75 97 PRO A O 1
ATOM 816 N N . GLY A 1 98 ? 16.860 -3.472 -17.110 1.00 89.75 98 GLY A N 1
ATOM 817 C CA . GLY A 1 98 ? 16.817 -4.886 -16.722 1.00 89.75 98 GLY A CA 1
ATOM 818 C C . GLY A 1 98 ? 16.467 -5.082 -15.245 1.00 89.75 98 GLY A C 1
ATOM 819 O O . GLY A 1 98 ? 15.540 -5.825 -14.934 1.00 89.75 98 GLY A O 1
ATOM 820 N N . TYR A 1 99 ? 17.132 -4.352 -14.344 1.00 91.81 99 TYR A N 1
ATOM 821 C CA . TYR A 1 99 ? 16.833 -4.408 -12.908 1.00 91.81 99 TYR A CA 1
ATOM 822 C C . TYR A 1 99 ? 15.447 -3.852 -12.584 1.00 91.81 99 TYR A C 1
ATOM 824 O O . TYR A 1 99 ? 14.718 -4.449 -11.800 1.00 91.81 99 TYR A O 1
ATOM 832 N N . ALA A 1 100 ? 15.041 -2.762 -13.241 1.00 90.88 100 ALA A N 1
ATOM 833 C CA . ALA A 1 100 ? 13.694 -2.220 -13.089 1.00 90.88 100 ALA A CA 1
ATOM 834 C C . ALA A 1 100 ? 12.616 -3.230 -13.528 1.00 90.88 100 ALA A C 1
ATOM 836 O O . ALA A 1 100 ? 11.579 -3.360 -12.879 1.00 90.88 100 ALA A O 1
ATOM 837 N N . ARG A 1 101 ? 12.872 -3.984 -14.609 1.00 91.94 101 ARG A N 1
ATOM 838 C CA . ARG A 1 101 ? 11.975 -5.043 -15.084 1.00 91.94 101 ARG A CA 1
ATOM 839 C C . ARG A 1 101 ? 11.886 -6.206 -14.098 1.00 91.94 101 ARG A C 1
ATOM 841 O O . ARG A 1 101 ? 10.778 -6.636 -13.801 1.00 91.94 101 ARG A O 1
ATOM 848 N N . GLN A 1 102 ? 13.020 -6.672 -13.577 1.00 94.62 102 GLN A N 1
ATOM 849 C CA . GLN A 1 102 ? 13.060 -7.736 -12.569 1.00 94.62 102 GLN A CA 1
ATOM 850 C C . GLN A 1 102 ? 12.326 -7.329 -11.287 1.00 94.62 102 GLN A C 1
ATOM 852 O O . GLN A 1 102 ? 11.499 -8.089 -10.790 1.00 94.62 102 GLN A O 1
ATOM 857 N N . ALA A 1 103 ? 12.566 -6.111 -10.795 1.00 94.81 103 ALA A N 1
ATOM 858 C CA . ALA A 1 103 ? 11.872 -5.569 -9.630 1.00 94.81 103 ALA A CA 1
ATOM 859 C C . ALA A 1 103 ? 10.358 -5.470 -9.861 1.00 94.81 103 ALA A C 1
ATOM 861 O O . ALA A 1 103 ? 9.573 -5.825 -8.987 1.00 94.81 103 ALA A O 1
ATOM 862 N N . TRP A 1 104 ? 9.934 -5.044 -11.055 1.00 95.75 104 TRP A N 1
ATOM 863 C CA . TRP A 1 104 ? 8.520 -5.049 -11.423 1.00 95.75 104 TRP A CA 1
ATOM 864 C C . TRP A 1 104 ? 7.920 -6.461 -11.421 1.00 95.75 104 TRP A C 1
ATOM 866 O O . TRP A 1 104 ? 6.818 -6.648 -10.911 1.00 95.75 104 TRP A O 1
ATOM 876 N N . ASP A 1 105 ? 8.610 -7.444 -12.002 1.00 96.25 105 ASP A N 1
ATOM 877 C CA . ASP A 1 105 ? 8.097 -8.813 -12.095 1.00 96.25 105 ASP A CA 1
ATOM 878 C C . ASP A 1 105 ? 7.942 -9.447 -10.712 1.00 96.25 105 ASP A C 1
ATOM 880 O O . ASP A 1 105 ? 6.894 -10.024 -10.416 1.00 96.25 105 ASP A O 1
ATOM 884 N N . HIS A 1 106 ? 8.934 -9.246 -9.843 1.00 97.56 106 HIS A N 1
ATOM 885 C CA . HIS A 1 106 ? 8.878 -9.644 -8.438 1.00 97.56 106 HIS A CA 1
ATOM 886 C C . HIS A 1 106 ? 7.704 -8.973 -7.714 1.00 97.56 106 HIS A C 1
ATOM 888 O O . HIS A 1 106 ? 6.874 -9.646 -7.101 1.00 97.56 106 HIS A O 1
ATOM 894 N N . TRP A 1 107 ? 7.573 -7.652 -7.851 1.00 98.06 107 TRP A N 1
ATOM 895 C CA . TRP A 1 107 ? 6.493 -6.891 -7.226 1.00 98.06 107 TRP A CA 1
ATOM 896 C C . TRP A 1 107 ? 5.107 -7.339 -7.713 1.00 98.06 107 TRP A C 1
ATOM 898 O O . TRP A 1 107 ? 4.174 -7.481 -6.922 1.00 98.06 107 TRP A O 1
ATOM 908 N N . LEU A 1 108 ? 4.956 -7.615 -9.012 1.00 97.69 108 LEU A N 1
ATOM 909 C CA . LEU A 1 108 ? 3.712 -8.122 -9.589 1.00 97.69 108 LEU A CA 1
ATOM 910 C C . LEU A 1 108 ? 3.349 -9.495 -9.010 1.00 97.69 108 LEU A C 1
ATOM 912 O O . LEU A 1 108 ? 2.191 -9.710 -8.645 1.00 97.69 108 LEU A O 1
ATOM 916 N N . GLN A 1 109 ? 4.322 -10.401 -8.889 1.00 98.06 109 GLN A N 1
ATOM 917 C CA . GLN A 1 109 ? 4.114 -11.715 -8.279 1.00 98.06 109 GLN A CA 1
ATOM 918 C C . GLN A 1 109 ? 3.683 -11.594 -6.815 1.00 98.06 109 GLN A C 1
ATOM 920 O O . GLN A 1 109 ? 2.704 -12.223 -6.413 1.00 98.06 109 GLN A O 1
ATOM 925 N N . GLN A 1 110 ? 4.340 -10.738 -6.028 1.00 98.31 110 GLN A N 1
ATOM 926 C CA . GLN A 1 110 ? 3.946 -10.490 -4.639 1.00 98.31 110 GLN A CA 1
ATOM 927 C C . GLN A 1 110 ? 2.552 -9.869 -4.534 1.00 98.31 110 GLN A C 1
ATOM 929 O O . GLN A 1 110 ? 1.750 -10.289 -3.701 1.00 98.31 110 GLN A O 1
ATOM 934 N N . ALA A 1 111 ? 2.218 -8.911 -5.402 1.00 98.38 111 ALA A N 1
ATOM 935 C CA . ALA A 1 111 ? 0.899 -8.289 -5.425 1.00 98.38 111 ALA A CA 1
ATOM 936 C C . ALA A 1 111 ? -0.206 -9.322 -5.680 1.00 98.38 111 ALA A C 1
ATOM 938 O O . ALA A 1 111 ? -1.219 -9.325 -4.978 1.00 98.38 111 ALA A O 1
ATOM 939 N N . GLN A 1 112 ? 0.006 -10.227 -6.638 1.00 97.75 112 GLN A N 1
ATOM 940 C CA . GLN A 1 112 ? -0.928 -11.305 -6.967 1.00 97.75 112 GLN A CA 1
ATOM 941 C C . GLN A 1 112 ? -1.004 -12.375 -5.866 1.00 97.75 112 GLN A C 1
ATOM 943 O O . GLN A 1 112 ? -2.096 -12.844 -5.554 1.00 97.75 112 GLN A O 1
ATOM 948 N N . GLY A 1 113 ? 0.128 -12.720 -5.247 1.00 98.00 113 GLY A N 1
ATOM 949 C CA . GLY A 1 113 ? 0.216 -13.710 -4.168 1.00 98.00 113 GLY A CA 1
ATOM 950 C C . GLY A 1 113 ? -0.192 -13.199 -2.781 1.00 98.00 113 GLY A C 1
ATOM 951 O O . GLY A 1 113 ? -0.358 -13.996 -1.867 1.00 98.00 113 GLY A O 1
ATOM 952 N N . SER A 1 114 ? -0.380 -11.887 -2.607 1.00 97.81 114 SER A N 1
ATOM 953 C CA . SER A 1 114 ? -0.654 -11.260 -1.302 1.00 97.81 114 SER A CA 1
ATOM 954 C C . SER A 1 114 ? -2.000 -11.631 -0.665 1.00 97.81 114 SER A C 1
ATOM 956 O O . SER A 1 114 ? -2.221 -11.346 0.510 1.00 97.81 114 SER A O 1
ATOM 958 N N . GLY A 1 115 ? -2.943 -12.172 -1.444 1.00 97.50 115 GLY A N 1
ATOM 959 C CA . GLY A 1 115 ? -4.336 -12.349 -1.019 1.00 97.50 115 GLY A CA 1
ATOM 960 C C . GLY A 1 115 ? -5.140 -11.041 -0.925 1.00 97.50 115 GLY A C 1
ATOM 961 O O . GLY A 1 115 ? -6.309 -11.062 -0.542 1.00 97.50 115 GLY A O 1
ATOM 962 N N . ILE A 1 116 ? -4.560 -9.892 -1.295 1.00 98.50 116 ILE A N 1
ATOM 963 C CA . ILE A 1 116 ? -5.225 -8.585 -1.260 1.00 98.50 116 ILE A CA 1
ATOM 964 C C . ILE A 1 116 ? -5.778 -8.256 -2.650 1.00 98.50 116 ILE A C 1
ATOM 966 O O . ILE A 1 116 ? -5.066 -7.763 -3.525 1.00 98.50 116 ILE A O 1
ATOM 970 N N . ALA A 1 117 ? -7.084 -8.457 -2.846 1.00 98.19 117 ALA A N 1
ATOM 971 C CA . ALA A 1 117 ? -7.740 -8.257 -4.144 1.00 98.19 117 ALA A CA 1
ATOM 972 C C . ALA A 1 117 ? -7.523 -6.850 -4.735 1.00 98.19 117 ALA A C 1
ATOM 974 O O . ALA A 1 117 ? -7.254 -6.705 -5.926 1.00 98.19 117 ALA A O 1
ATOM 975 N N . ALA A 1 118 ? -7.587 -5.804 -3.902 1.00 98.44 118 ALA A N 1
ATOM 976 C CA . ALA A 1 118 ? -7.361 -4.427 -4.347 1.00 98.44 118 ALA A CA 1
ATOM 977 C C . ALA A 1 118 ? -5.944 -4.217 -4.911 1.00 98.44 118 ALA A C 1
ATOM 979 O O . ALA A 1 118 ? -5.774 -3.543 -5.927 1.00 98.44 118 ALA A O 1
ATOM 980 N N . LEU A 1 119 ? -4.940 -4.833 -4.281 1.00 98.44 119 LEU A N 1
ATOM 981 C CA . LEU A 1 119 ? -3.545 -4.768 -4.705 1.00 98.44 119 LEU A CA 1
ATOM 982 C C . LEU A 1 119 ? -3.327 -5.557 -6.002 1.00 98.44 119 LEU A C 1
ATOM 984 O O . LEU A 1 119 ? -2.756 -5.017 -6.948 1.00 98.44 119 LEU A O 1
ATOM 988 N N . ALA A 1 120 ? -3.847 -6.784 -6.087 1.00 98.25 120 ALA A N 1
ATOM 989 C CA . ALA A 1 120 ? -3.766 -7.602 -7.296 1.00 98.25 120 ALA A CA 1
ATOM 990 C C . ALA A 1 120 ? -4.419 -6.905 -8.506 1.00 98.25 120 ALA A C 1
ATOM 992 O O . ALA A 1 120 ? -3.822 -6.816 -9.581 1.00 98.25 120 ALA A O 1
ATOM 993 N N . HIS A 1 121 ? -5.614 -6.332 -8.326 1.00 97.94 121 HIS A N 1
ATOM 994 C CA . HIS A 1 121 ? -6.296 -5.570 -9.376 1.00 97.94 121 HIS A CA 1
ATOM 995 C C . HIS A 1 121 ? -5.512 -4.327 -9.797 1.00 97.94 121 HIS A C 1
ATOM 997 O O . HIS A 1 121 ? -5.412 -4.031 -10.990 1.00 97.94 121 HIS A O 1
ATOM 1003 N N . PHE A 1 122 ? -4.944 -3.595 -8.838 1.00 97.38 122 PHE A N 1
ATOM 1004 C CA . PHE A 1 122 ? -4.122 -2.430 -9.140 1.00 97.38 122 PHE A CA 1
ATOM 1005 C C . PHE A 1 122 ? -2.874 -2.815 -9.944 1.00 97.38 122 PHE A C 1
ATOM 1007 O O . PHE A 1 122 ? -2.564 -2.157 -10.936 1.00 97.38 122 PHE A O 1
ATOM 1014 N N . ALA A 1 123 ? -2.203 -3.909 -9.574 1.00 96.31 123 ALA A N 1
ATOM 1015 C CA . ALA A 1 123 ? -1.020 -4.402 -10.271 1.00 96.31 123 ALA A CA 1
ATOM 1016 C C . ALA A 1 123 ? -1.317 -4.776 -11.733 1.00 96.31 123 ALA A C 1
ATOM 1018 O O . ALA A 1 123 ? -0.576 -4.382 -12.635 1.00 96.31 123 ALA A O 1
ATOM 1019 N N . LEU A 1 124 ? -2.444 -5.451 -11.990 1.00 94.75 124 LEU A N 1
ATOM 1020 C CA . LEU A 1 124 ? -2.882 -5.785 -13.350 1.00 94.75 124 LEU A CA 1
ATOM 1021 C C . LEU A 1 124 ? -3.153 -4.539 -14.198 1.00 94.75 124 LEU A C 1
ATOM 1023 O O . LEU A 1 124 ? -2.717 -4.471 -15.346 1.00 94.75 124 LEU A O 1
ATOM 1027 N N . LYS A 1 125 ? -3.824 -3.531 -13.628 1.00 92.69 125 LYS A N 1
ATOM 1028 C CA . LYS A 1 125 ? -4.047 -2.251 -14.316 1.00 92.69 125 LYS A CA 1
ATOM 1029 C C . LYS A 1 125 ? -2.732 -1.533 -14.604 1.00 92.69 125 LYS A C 1
ATOM 1031 O O . LYS A 1 125 ? -2.566 -0.981 -15.686 1.00 92.69 125 LYS A O 1
ATOM 1036 N N . LEU A 1 126 ? -1.807 -1.523 -13.643 1.00 91.69 126 LEU A N 1
ATOM 1037 C CA . LEU A 1 126 ? -0.533 -0.821 -13.768 1.00 91.69 126 LEU A CA 1
ATOM 1038 C C . LEU A 1 126 ? 0.390 -1.475 -14.809 1.00 91.69 126 LEU A C 1
ATOM 1040 O O . LEU A 1 126 ? 1.113 -0.759 -15.499 1.00 91.69 126 LEU A O 1
ATOM 1044 N N . LYS A 1 127 ? 0.300 -2.800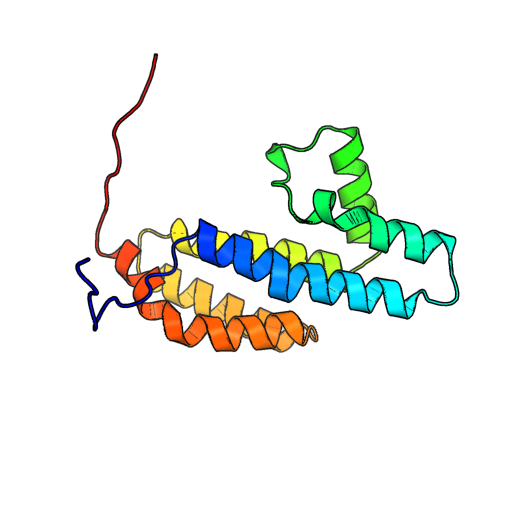 -14.999 1.00 90.06 127 LYS A N 1
ATOM 1045 C CA . LYS A 1 127 ? 1.058 -3.555 -16.013 1.00 90.06 127 LYS A CA 1
ATOM 1046 C C . LYS A 1 127 ? 0.941 -2.957 -17.418 1.00 90.06 127 LYS A C 1
ATOM 1048 O O . LYS A 1 127 ? 1.935 -2.918 -18.136 1.00 90.06 127 LYS A O 1
ATOM 1053 N N . ALA A 1 128 ? -0.240 -2.459 -17.794 1.00 85.69 128 ALA A N 1
ATOM 1054 C CA . ALA A 1 128 ? -0.476 -1.844 -19.103 1.00 85.69 128 ALA A CA 1
ATOM 1055 C C . ALA A 1 128 ? 0.357 -0.568 -19.337 1.00 85.69 128 ALA A C 1
ATOM 1057 O O . ALA A 1 128 ? 0.658 -0.229 -20.475 1.00 85.69 128 ALA A O 1
ATOM 1058 N N . TYR A 1 129 ? 0.773 0.110 -18.265 1.00 82.56 129 TYR A N 1
ATOM 1059 C CA . TYR A 1 129 ? 1.523 1.368 -18.312 1.00 82.56 129 TYR A CA 1
ATOM 1060 C C . TYR A 1 129 ? 3.016 1.186 -18.012 1.00 82.56 129 TYR A C 1
ATOM 1062 O O . TYR A 1 129 ? 3.771 2.160 -18.001 1.00 82.56 129 TYR A O 1
ATOM 1070 N N . LEU A 1 130 ? 3.465 -0.054 -17.784 1.00 82.00 130 LEU A N 1
ATOM 1071 C CA . LEU A 1 130 ? 4.841 -0.359 -17.392 1.00 82.00 130 LEU A CA 1
ATOM 1072 C C . LEU A 1 130 ? 5.863 0.176 -18.398 1.00 82.00 130 LEU A C 1
ATOM 1074 O O . LEU A 1 130 ? 6.917 0.666 -17.999 1.00 82.00 130 LEU A O 1
ATOM 1078 N N . HIS A 1 131 ? 5.549 0.121 -19.694 1.00 79.50 131 HIS A N 1
ATOM 1079 C CA . HIS A 1 131 ? 6.446 0.619 -20.734 1.00 79.50 131 HIS A CA 1
ATOM 1080 C C . HIS A 1 131 ? 6.796 2.105 -20.535 1.00 79.50 131 HIS A C 1
ATOM 1082 O O . HIS A 1 131 ? 7.967 2.471 -20.633 1.00 79.50 131 HIS A O 1
ATOM 1088 N N . GLY A 1 132 ? 5.812 2.937 -20.174 1.00 76.31 132 GLY A N 1
ATOM 1089 C CA . GLY A 1 132 ? 6.010 4.361 -19.884 1.00 76.31 132 GLY A CA 1
ATOM 1090 C C . GLY A 1 132 ? 6.761 4.632 -18.575 1.00 76.31 132 GLY A C 1
ATOM 1091 O O . GLY A 1 132 ? 7.444 5.643 -18.457 1.00 76.31 132 GLY A O 1
ATOM 1092 N N . ILE A 1 133 ? 6.691 3.718 -17.602 1.00 73.81 133 ILE A N 1
ATOM 1093 C CA . ILE A 1 133 ? 7.470 3.805 -16.355 1.00 73.81 133 ILE A CA 1
ATOM 1094 C C . ILE A 1 133 ? 8.939 3.447 -16.628 1.00 73.81 133 ILE A C 1
ATOM 1096 O O . ILE A 1 133 ? 9.845 4.176 -16.225 1.00 73.81 133 ILE A O 1
ATOM 1100 N N . LEU A 1 134 ? 9.179 2.356 -17.364 1.00 76.38 134 LEU A N 1
ATOM 1101 C CA . LEU A 1 134 ? 10.522 1.856 -17.679 1.00 76.38 134 LEU A CA 1
ATOM 1102 C C . LEU A 1 134 ? 11.253 2.698 -18.734 1.00 76.38 134 LEU A C 1
ATOM 1104 O O . LEU A 1 134 ? 12.485 2.695 -18.774 1.00 76.38 134 LEU A O 1
ATOM 1108 N N . SER A 1 135 ? 10.536 3.440 -19.585 1.00 71.56 135 SER A N 1
ATOM 1109 C CA . SER A 1 135 ? 11.153 4.332 -20.578 1.00 71.56 135 SER A CA 1
ATOM 1110 C C . SER A 1 135 ? 11.991 5.438 -19.924 1.00 71.56 135 SER A C 1
ATOM 1112 O O . SER A 1 135 ? 13.007 5.853 -20.485 1.00 71.56 135 SER A O 1
ATOM 1114 N N . ARG A 1 136 ? 11.653 5.839 -18.691 1.00 66.38 136 ARG A N 1
ATOM 1115 C CA . ARG A 1 136 ? 12.424 6.806 -17.897 1.00 66.38 136 ARG A CA 1
ATOM 1116 C C . ARG A 1 136 ? 13.819 6.301 -17.513 1.00 66.38 136 ARG A C 1
ATOM 1118 O O . ARG A 1 136 ? 14.731 7.110 -17.394 1.00 66.38 136 ARG A O 1
ATOM 1125 N N . CYS A 1 137 ? 14.026 4.987 -17.391 1.00 63.06 137 CYS A N 1
ATOM 1126 C CA . CYS A 1 137 ? 15.369 4.431 -17.182 1.00 63.06 137 CYS A CA 1
ATOM 1127 C C . CYS A 1 137 ? 16.277 4.644 -18.409 1.00 63.06 137 CYS A C 1
ATOM 1129 O O . CYS A 1 137 ? 17.496 4.671 -18.271 1.00 63.06 137 CYS A O 1
ATOM 1131 N N . ARG A 1 138 ? 15.701 4.797 -19.614 1.00 56.47 138 ARG A N 1
ATOM 1132 C CA . ARG A 1 138 ? 16.454 5.023 -20.862 1.00 56.47 138 ARG A CA 1
ATOM 1133 C C . ARG A 1 138 ? 16.730 6.501 -21.122 1.00 56.47 138 ARG A C 1
ATOM 1135 O O . ARG A 1 138 ? 17.815 6.850 -21.579 1.00 56.47 138 ARG A O 1
ATOM 1142 N N . HIS A 1 139 ? 15.776 7.372 -20.808 1.00 57.44 139 HIS A N 1
ATOM 1143 C CA . HIS A 1 139 ? 15.914 8.812 -20.994 1.00 57.44 139 HIS A CA 1
ATOM 1144 C C . HIS A 1 139 ? 16.224 9.471 -19.651 1.00 57.44 139 HIS A C 1
ATOM 1146 O O . HIS A 1 139 ? 15.321 9.719 -18.852 1.00 57.44 139 HIS A O 1
ATOM 1152 N N . ARG A 1 140 ? 17.508 9.772 -19.399 1.00 51.41 140 ARG A N 1
ATOM 1153 C CA . ARG A 1 140 ? 17.916 10.634 -18.282 1.00 51.41 140 ARG A CA 1
ATOM 1154 C C . ARG A 1 140 ? 17.290 12.014 -18.476 1.00 51.41 140 ARG A C 1
ATOM 1156 O O . ARG A 1 140 ? 17.903 12.902 -19.059 1.00 51.41 140 ARG A O 1
ATOM 1163 N N . LEU A 1 141 ? 16.083 12.229 -17.971 1.00 50.69 141 LEU A N 1
ATOM 1164 C CA . LEU A 1 141 ? 15.646 13.582 -17.667 1.00 50.69 141 LEU A CA 1
ATOM 1165 C C . LEU A 1 141 ? 16.402 13.995 -16.408 1.00 50.69 141 LEU A C 1
ATOM 1167 O O . LEU A 1 141 ? 15.921 13.846 -15.286 1.00 50.69 141 LEU A O 1
ATOM 1171 N N . ASN A 1 142 ? 17.631 14.469 -16.620 1.00 38.56 142 ASN A N 1
ATOM 1172 C CA . ASN A 1 142 ? 18.340 15.304 -15.671 1.00 38.56 142 ASN A CA 1
ATOM 1173 C C . ASN A 1 142 ? 17.513 16.585 -15.506 1.00 38.56 142 ASN A C 1
ATOM 1175 O O . ASN A 1 142 ? 17.822 17.612 -16.098 1.00 38.56 142 ASN A O 1
ATOM 1179 N N . THR A 1 143 ? 16.467 16.566 -14.685 1.00 38.16 143 THR A N 1
ATOM 1180 C CA . THR A 1 143 ? 15.993 17.805 -14.063 1.00 38.16 143 THR A CA 1
ATOM 1181 C C . THR A 1 143 ? 16.893 18.083 -12.864 1.00 38.16 143 THR A C 1
ATOM 1183 O O . THR A 1 143 ? 16.464 18.057 -11.714 1.00 38.16 143 THR A O 1
ATOM 1186 N N . SER A 1 144 ? 18.184 18.274 -13.134 1.00 39.44 144 SER A N 1
ATOM 1187 C CA . SER A 1 144 ? 19.106 18.931 -12.220 1.00 39.44 144 SER A CA 1
ATOM 1188 C C . SER A 1 144 ? 19.125 20.413 -12.578 1.00 39.44 144 SER A C 1
ATOM 1190 O O . SER A 1 144 ? 19.959 20.860 -13.355 1.00 39.44 144 SER A O 1
ATOM 1192 N N . SER A 1 145 ? 18.160 21.144 -12.032 1.00 38.22 145 SER A N 1
ATOM 1193 C CA . SER A 1 145 ? 18.274 22.553 -11.648 1.00 38.22 145 SER A CA 1
ATOM 1194 C C . SER A 1 145 ? 17.063 22.792 -10.740 1.00 38.22 145 SER A C 1
ATOM 1196 O O . SER A 1 145 ? 15.936 22.658 -11.196 1.00 38.22 145 SER A O 1
ATOM 1198 N N . SER A 1 146 ? 17.190 22.934 -9.426 1.00 31.02 146 SER A N 1
ATOM 1199 C CA . SER A 1 146 ? 18.122 23.802 -8.718 1.00 31.02 146 SER A CA 1
ATOM 1200 C C . SER A 1 146 ? 18.608 23.176 -7.405 1.00 31.02 146 SER A C 1
ATOM 1202 O O . SER A 1 146 ? 17.851 22.650 -6.590 1.00 31.02 146 SER A O 1
ATOM 1204 N N . ARG A 1 147 ? 19.925 23.253 -7.220 1.00 36.75 147 ARG A N 1
ATOM 1205 C CA . ARG A 1 147 ? 20.636 23.086 -5.956 1.00 36.75 147 ARG A CA 1
ATOM 1206 C C . ARG A 1 147 ? 20.803 24.494 -5.361 1.00 36.75 147 ARG A C 1
ATOM 1208 O O . ARG A 1 147 ? 21.196 25.381 -6.105 1.00 36.75 147 ARG A O 1
ATOM 1215 N N . ALA A 1 148 ? 20.552 24.619 -4.058 1.00 32.38 148 ALA A N 1
ATOM 1216 C CA . ALA A 1 148 ? 21.104 25.605 -3.119 1.00 32.38 148 ALA A CA 1
ATOM 1217 C C . ALA A 1 148 ? 20.944 27.113 -3.419 1.00 32.38 148 ALA A C 1
ATOM 1219 O O . ALA A 1 148 ? 21.654 27.661 -4.255 1.00 32.38 148 ALA A O 1
ATOM 1220 N N . THR A 1 149 ? 20.132 27.782 -2.596 1.00 39.69 149 THR A N 1
ATOM 1221 C CA . THR A 1 149 ? 20.619 28.636 -1.493 1.00 39.69 149 THR A CA 1
ATOM 1222 C C . THR A 1 149 ? 19.668 28.537 -0.309 1.00 39.69 149 THR A C 1
ATOM 1224 O O . THR A 1 149 ? 18.466 28.277 -0.545 1.00 39.69 149 THR A O 1
#

Secondary structure (DSSP, 8-state):
----TT------HHHHHHHHIIIIIHHHHHHHHHHTTT-HHHHHHHHHTHHHHHS-GGGS-HHHHHHHHHHHHT-HHHHHHHHHHHHHHHTTT-SSHHHHHHHHHHHHHHHHHTS-HHHHHHHHHHHTTHHHHHHHHHS----------

pLDDT: mean 86.14, std 18.62, range [31.02, 98.62]

Sequence (149 aa):
QANCPNAEIVYDLFHVVAKYGREVIDRVRVDQANQLRHDKPARRVIKSSRWLLLRNRKNLDPCQSVKLDELLQANQPLLTAYLMRDELKQLWFYQHPGYARQAWDHWLQQAQGSGIAALAHFALKLKAYLHGILSRCRHRLNTSSSRAT